Protein AF-A0A2P5DDP7-F1 (afdb_monomer)

Structure (mmCIF, N/CA/C/O backbone):
data_AF-A0A2P5DDP7-F1
#
_entry.id   AF-A0A2P5DDP7-F1
#
loop_
_atom_site.group_PDB
_atom_site.id
_atom_site.type_symbol
_atom_site.label_atom_id
_atom_site.label_alt_id
_atom_site.label_comp_id
_atom_site.label_asym_id
_atom_site.label_entity_id
_atom_site.label_seq_id
_atom_site.pdbx_PDB_ins_code
_atom_site.Cartn_x
_atom_site.Cartn_y
_atom_site.Cartn_z
_atom_site.occupancy
_atom_site.B_iso_or_equiv
_atom_site.auth_seq_id
_atom_site.auth_comp_id
_atom_site.auth_asym_id
_atom_site.auth_atom_id
_atom_site.pdbx_PDB_model_num
ATOM 1 N N . MET A 1 1 ? -21.497 3.983 -20.556 1.00 64.69 1 MET A N 1
ATOM 2 C CA . MET A 1 1 ? -20.144 3.868 -21.139 1.00 64.69 1 MET A CA 1
ATOM 3 C C . MET A 1 1 ? -19.160 4.332 -20.083 1.00 64.69 1 MET A C 1
ATOM 5 O O . MET A 1 1 ? -19.360 5.412 -19.548 1.00 64.69 1 MET A O 1
ATOM 9 N N . LEU A 1 2 ? -18.183 3.502 -19.724 1.00 79.69 2 LEU A N 1
ATOM 10 C CA . LEU A 1 2 ? -17.141 3.850 -18.757 1.00 79.69 2 LEU A CA 1
ATOM 11 C C . LEU A 1 2 ? -15.844 4.064 -19.536 1.00 79.69 2 LEU A C 1
ATOM 13 O O . LEU A 1 2 ? -15.464 3.203 -20.328 1.00 79.69 2 LEU A O 1
ATOM 17 N N . VAL A 1 3 ? -15.215 5.222 -19.352 1.00 87.81 3 VAL A N 1
ATOM 18 C CA . VAL A 1 3 ? -13.921 5.556 -19.952 1.00 87.81 3 VAL A CA 1
ATOM 19 C C . VAL A 1 3 ? -12.900 5.545 -18.824 1.00 87.81 3 VAL A C 1
ATOM 21 O O . VAL A 1 3 ? -13.055 6.279 -17.852 1.00 87.81 3 VAL A O 1
ATOM 24 N N . TYR A 1 4 ? -11.893 4.687 -18.947 1.00 85.69 4 TYR A N 1
ATOM 25 C CA . TYR A 1 4 ? -10.803 4.555 -17.984 1.00 85.69 4 TYR A CA 1
ATOM 26 C C . TYR A 1 4 ? -9.481 4.955 -18.630 1.00 85.69 4 TYR A C 1
ATOM 28 O O . TYR A 1 4 ? -9.315 4.851 -19.847 1.00 85.69 4 TYR A O 1
ATOM 36 N N . GLU A 1 5 ? -8.532 5.380 -17.804 1.00 89.75 5 GLU A N 1
ATOM 37 C CA . GLU A 1 5 ? -7.164 5.632 -18.241 1.00 89.75 5 GLU A CA 1
ATOM 38 C C . GLU A 1 5 ? -6.477 4.330 -18.680 1.00 89.75 5 GLU A C 1
ATOM 40 O O . GLU A 1 5 ? -6.673 3.260 -18.098 1.00 89.75 5 GLU A O 1
ATOM 45 N N . TYR A 1 6 ? -5.657 4.417 -19.729 1.00 89.44 6 TYR A N 1
ATOM 46 C CA . TYR A 1 6 ? -4.944 3.266 -20.275 1.00 89.44 6 TYR A CA 1
ATOM 47 C C . TYR A 1 6 ? -3.695 2.923 -19.446 1.00 89.44 6 TYR A C 1
ATOM 49 O O . TYR A 1 6 ? -2.777 3.732 -19.321 1.00 89.44 6 TYR A O 1
ATOM 57 N N . MET A 1 7 ? -3.613 1.688 -18.939 1.00 87.44 7 MET A N 1
ATOM 58 C CA . MET A 1 7 ? -2.453 1.180 -18.193 1.00 87.44 7 MET A CA 1
ATOM 59 C C . MET A 1 7 ? -1.454 0.473 -19.122 1.00 87.44 7 MET A C 1
ATOM 61 O O . MET A 1 7 ? -1.516 -0.738 -19.341 1.00 87.44 7 MET A O 1
ATOM 65 N N . SER A 1 8 ? -0.494 1.232 -19.653 1.00 83.50 8 SER A N 1
ATOM 66 C CA . SER A 1 8 ? 0.453 0.776 -20.687 1.00 83.50 8 SER A CA 1
ATOM 67 C C . SER A 1 8 ? 1.383 -0.375 -20.282 1.00 83.50 8 SER A C 1
ATOM 69 O O . SER A 1 8 ? 1.876 -1.098 -21.145 1.00 83.50 8 SER A O 1
ATOM 71 N N . LYS A 1 9 ? 1.626 -0.575 -18.981 1.00 81.75 9 LYS A N 1
ATOM 72 C CA . LYS A 1 9 ? 2.479 -1.657 -18.445 1.00 81.75 9 LYS A CA 1
ATOM 73 C C . LYS A 1 9 ? 1.707 -2.924 -18.074 1.00 81.75 9 LYS A C 1
ATOM 75 O O . LYS A 1 9 ? 2.300 -3.881 -17.575 1.00 81.75 9 LYS A O 1
ATOM 80 N N . GLY A 1 10 ? 0.408 -2.948 -18.366 1.00 83.88 10 GLY A N 1
ATOM 81 C CA . GLY A 1 10 ? -0.469 -4.048 -18.007 1.00 83.88 10 GLY A CA 1
ATOM 82 C C . GLY A 1 10 ? -0.654 -4.177 -16.499 1.00 83.88 10 GLY A C 1
ATOM 83 O O . GLY A 1 10 ? -0.333 -3.283 -15.719 1.00 83.88 10 GLY A O 1
ATOM 84 N N . SER A 1 11 ? -1.215 -5.309 -16.105 1.00 82.94 11 SER A N 1
ATOM 85 C CA . SER A 1 11 ? -1.524 -5.629 -14.725 1.00 82.94 11 SER A CA 1
ATOM 86 C C . SER A 1 11 ? -0.316 -6.194 -13.980 1.00 82.94 11 SER A C 1
ATOM 88 O O . SER A 1 11 ? 0.581 -6.805 -14.566 1.00 82.94 11 SER A O 1
ATOM 90 N N . LEU A 1 12 ? -0.306 -5.995 -12.662 1.00 78.19 12 LEU A N 1
ATOM 91 C CA . LEU A 1 12 ? 0.775 -6.440 -11.786 1.00 78.19 12 LEU A CA 1
ATOM 92 C C . LEU A 1 12 ? 0.942 -7.974 -11.783 1.00 78.19 12 LEU A C 1
ATOM 94 O O . LEU A 1 12 ? 2.059 -8.455 -11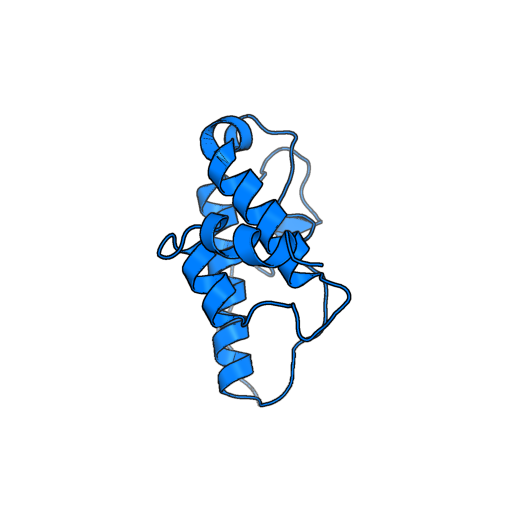.619 1.00 78.19 12 LEU A O 1
ATOM 98 N N . ASP A 1 13 ? -0.122 -8.747 -12.040 1.00 74.62 13 ASP A N 1
ATOM 99 C CA . ASP A 1 13 ? -0.063 -10.217 -12.111 1.00 74.62 13 ASP A CA 1
ATOM 100 C C . ASP A 1 13 ? 0.915 -10.729 -13.179 1.00 74.62 13 ASP A C 1
ATOM 102 O O . ASP A 1 13 ? 1.611 -11.718 -12.951 1.00 74.62 13 ASP A O 1
ATOM 106 N N . LYS A 1 14 ? 1.060 -10.013 -14.302 1.00 73.38 14 LYS A N 1
ATOM 107 C CA . LYS A 1 14 ? 1.998 -10.385 -15.373 1.00 73.38 14 LYS A CA 1
ATOM 108 C C . LYS A 1 14 ? 3.446 -10.346 -14.901 1.00 73.38 14 LYS A C 1
ATOM 110 O O . LYS A 1 14 ? 4.271 -11.134 -15.354 1.00 73.38 14 LYS A O 1
ATOM 115 N N . TRP A 1 15 ? 3.735 -9.434 -13.980 1.00 73.12 15 TRP A N 1
ATOM 116 C CA . TRP A 1 15 ? 5.055 -9.244 -13.396 1.00 73.12 15 TRP A CA 1
ATOM 117 C C . TRP A 1 15 ? 5.283 -10.151 -12.182 1.00 73.12 15 TRP A C 1
ATOM 119 O O . TRP A 1 15 ? 6.417 -10.530 -11.918 1.00 73.12 15 TRP A O 1
ATOM 129 N N . LEU A 1 16 ? 4.215 -10.533 -11.470 1.00 67.12 16 LEU A N 1
ATOM 130 C CA . LEU A 1 16 ? 4.289 -11.416 -10.302 1.00 67.12 16 LEU A CA 1
ATOM 131 C C . LEU A 1 16 ? 4.316 -12.911 -10.659 1.00 67.12 16 LEU A C 1
ATOM 133 O O . LEU A 1 16 ? 5.002 -13.670 -9.984 1.00 67.12 16 LEU A O 1
ATOM 137 N N . PHE A 1 17 ? 3.577 -13.349 -11.684 1.00 67.12 17 PHE A N 1
ATOM 138 C CA . PHE A 1 17 ? 3.331 -14.778 -11.936 1.00 67.12 17 PHE A CA 1
ATOM 139 C C . PHE A 1 17 ? 3.880 -15.303 -13.270 1.00 67.12 17 PHE A C 1
ATOM 141 O O . PHE A 1 17 ? 3.957 -16.516 -13.447 1.00 67.12 17 PHE A O 1
ATOM 148 N N . TYR A 1 18 ? 4.251 -14.424 -14.210 1.00 60.62 18 TYR A N 1
ATOM 149 C CA . TYR A 1 18 ? 4.517 -14.816 -15.603 1.00 60.62 18 TYR A CA 1
ATOM 150 C C . TYR A 1 18 ? 5.946 -14.575 -16.114 1.00 60.62 18 TYR A C 1
ATOM 152 O O . TYR A 1 18 ? 6.222 -14.897 -17.271 1.00 60.62 18 TYR A O 1
ATOM 160 N N . GLN A 1 19 ? 6.882 -14.076 -15.298 1.00 52.81 19 GLN A N 1
ATOM 161 C CA . GLN A 1 19 ? 8.274 -13.912 -15.733 1.00 52.81 19 GLN A CA 1
ATOM 162 C C . GLN A 1 19 ? 9.231 -14.944 -15.135 1.00 52.81 19 GLN A C 1
ATOM 164 O O . GLN A 1 19 ? 9.344 -15.112 -13.924 1.00 52.81 19 GLN A O 1
ATOM 169 N N . ASN A 1 20 ? 9.956 -15.590 -16.056 1.00 49.97 20 ASN A N 1
ATOM 170 C CA . ASN A 1 20 ? 11.253 -16.228 -15.853 1.00 49.97 20 ASN A CA 1
ATOM 171 C C . ASN A 1 20 ? 12.074 -15.462 -14.802 1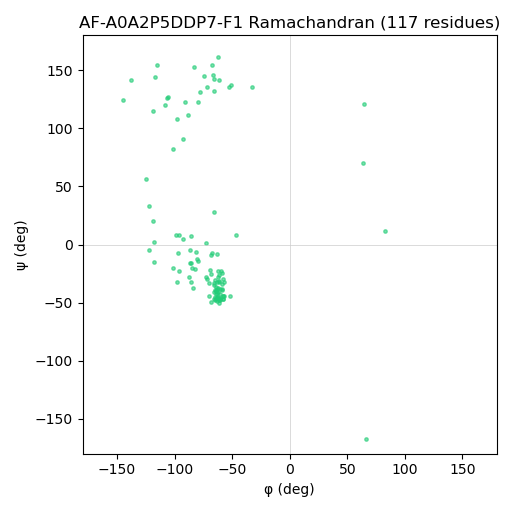.00 49.97 20 ASN A C 1
ATOM 173 O O . ASN A 1 20 ? 12.170 -14.239 -14.881 1.00 49.97 20 ASN A 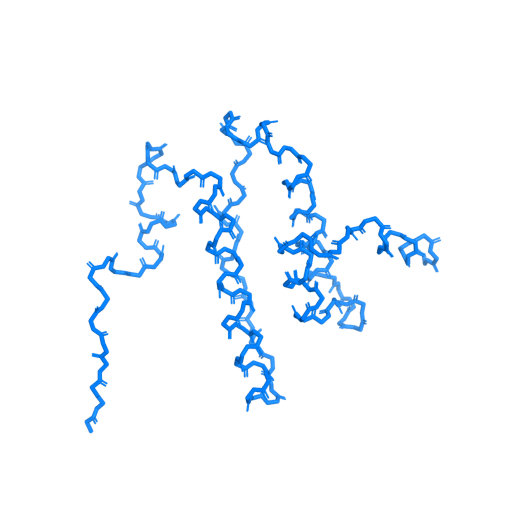O 1
ATOM 177 N N . LEU A 1 21 ? 12.695 -16.208 -13.889 1.00 52.94 21 LEU A N 1
ATOM 178 C CA . LEU A 1 21 ? 13.478 -15.843 -12.692 1.00 52.94 21 LEU A CA 1
ATOM 179 C C . LEU A 1 21 ? 14.560 -14.734 -12.830 1.00 52.94 21 LEU A C 1
ATOM 181 O O . LEU A 1 21 ? 15.329 -14.516 -11.900 1.00 52.94 21 LEU A O 1
ATOM 185 N N . TYR A 1 22 ? 14.653 -14.034 -13.960 1.00 48.09 22 TYR A N 1
ATOM 186 C CA . TYR A 1 22 ? 15.746 -13.134 -14.325 1.00 48.09 22 TYR A CA 1
ATOM 187 C C . TYR A 1 22 ? 15.465 -11.632 -14.136 1.00 48.09 22 TYR A C 1
ATOM 189 O O . TYR A 1 22 ? 16.417 -10.867 -14.018 1.00 48.09 22 TYR A O 1
ATOM 197 N N . VAL A 1 23 ? 14.202 -11.184 -14.063 1.00 58.03 23 VAL A N 1
ATOM 198 C CA . VAL A 1 23 ? 13.861 -9.756 -13.838 1.00 58.03 23 VAL A CA 1
ATOM 199 C C . VAL A 1 23 ? 12.945 -9.608 -12.626 1.00 58.03 23 VAL A C 1
ATOM 201 O O . VAL A 1 23 ? 11.840 -9.082 -12.680 1.00 58.03 23 VAL A O 1
ATOM 204 N N . ALA A 1 24 ? 13.406 -10.118 -11.491 1.00 63.00 24 ALA A N 1
ATOM 205 C CA . ALA A 1 24 ? 12.779 -9.832 -10.213 1.00 63.00 24 ALA A CA 1
ATOM 206 C C . ALA A 1 24 ? 12.942 -8.332 -9.879 1.00 63.00 24 ALA A C 1
ATOM 208 O O . ALA A 1 24 ? 14.053 -7.798 -9.964 1.00 63.00 24 ALA A O 1
ATOM 209 N N . PHE A 1 25 ? 11.853 -7.664 -9.475 1.00 73.62 25 PHE A N 1
ATOM 210 C CA . PHE A 1 25 ? 11.871 -6.272 -8.999 1.00 73.62 25 PHE A CA 1
ATOM 211 C C .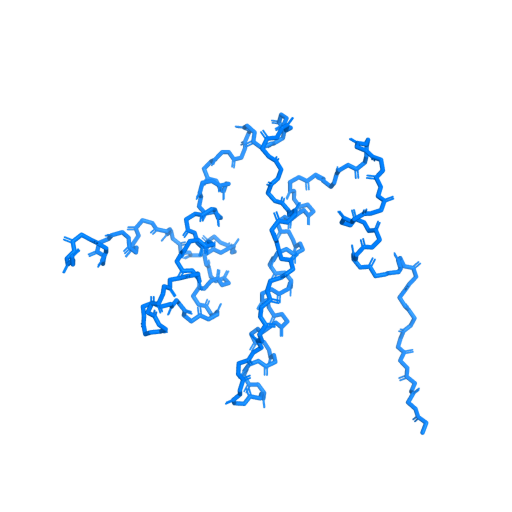 PHE A 1 25 ? 12.935 -6.070 -7.919 1.00 73.62 25 PHE A C 1
ATOM 213 O O . PHE A 1 25 ? 13.051 -6.914 -7.029 1.00 73.62 25 PHE A O 1
ATOM 220 N N . ASP A 1 26 ? 13.685 -4.969 -7.977 1.00 78.56 26 ASP A N 1
ATOM 221 C CA . ASP A 1 26 ? 14.563 -4.560 -6.879 1.00 78.56 26 ASP A CA 1
ATOM 222 C C . ASP A 1 26 ? 13.749 -4.256 -5.609 1.00 78.56 26 ASP A C 1
ATOM 224 O O . ASP A 1 26 ? 12.534 -4.025 -5.662 1.00 78.56 26 ASP A O 1
ATOM 228 N N . TRP A 1 27 ? 14.423 -4.253 -4.459 1.00 81.06 27 TRP A N 1
ATOM 229 C CA . TRP A 1 27 ? 13.798 -4.026 -3.156 1.00 81.06 27 TRP A CA 1
ATOM 230 C C . TRP A 1 27 ? 12.936 -2.758 -3.097 1.00 81.06 27 TRP A C 1
ATOM 232 O O . TRP A 1 27 ? 11.803 -2.809 -2.613 1.00 81.06 27 TRP A O 1
ATOM 242 N N . ASN A 1 28 ? 13.424 -1.635 -3.634 1.00 83.50 28 ASN A N 1
ATOM 243 C CA . ASN A 1 28 ? 12.702 -0.364 -3.564 1.00 83.50 28 ASN A CA 1
ATOM 244 C C . ASN A 1 28 ? 11.408 -0.427 -4.371 1.00 83.50 28 ASN A C 1
ATOM 246 O O . ASN A 1 28 ? 10.363 0.042 -3.911 1.00 83.50 28 ASN A O 1
ATOM 250 N N . THR A 1 29 ? 11.450 -1.057 -5.546 1.00 83.81 29 THR A N 1
ATOM 251 C CA . THR A 1 29 ? 10.250 -1.272 -6.356 1.00 83.81 29 THR A CA 1
ATOM 252 C C . THR A 1 29 ? 9.246 -2.179 -5.640 1.00 83.81 29 THR A C 1
ATOM 254 O O . THR A 1 29 ? 8.059 -1.850 -5.595 1.00 83.81 29 THR A O 1
ATOM 257 N N . ARG A 1 30 ? 9.695 -3.270 -5.002 1.00 80.75 30 ARG A N 1
ATOM 258 C CA . ARG A 1 30 ? 8.817 -4.155 -4.208 1.00 80.75 30 ARG A CA 1
ATOM 259 C C . ARG A 1 30 ? 8.171 -3.417 -3.041 1.00 80.75 30 ARG A C 1
ATOM 261 O O . ARG A 1 30 ? 6.951 -3.455 -2.894 1.00 80.75 30 ARG A O 1
ATOM 268 N N . LYS A 1 31 ? 8.973 -2.702 -2.248 1.00 82.88 31 LYS A N 1
ATOM 269 C CA . LYS A 1 31 ? 8.499 -1.912 -1.107 1.00 82.88 31 LYS A CA 1
ATOM 270 C C . LYS A 1 31 ? 7.466 -0.879 -1.548 1.00 82.88 31 LYS A C 1
ATOM 272 O O . LYS A 1 31 ? 6.410 -0.760 -0.929 1.00 82.88 31 LYS A O 1
ATOM 277 N N . LYS A 1 32 ? 7.725 -0.187 -2.660 1.00 86.31 32 LYS A N 1
ATOM 278 C CA . LYS A 1 32 ? 6.791 0.786 -3.232 1.00 86.31 32 LYS A CA 1
ATOM 279 C C . LYS A 1 32 ? 5.456 0.149 -3.619 1.00 86.31 32 LYS A C 1
ATOM 281 O O . LYS A 1 32 ? 4.418 0.674 -3.236 1.00 86.31 32 LYS A O 1
ATOM 286 N N . ILE A 1 33 ? 5.472 -0.997 -4.304 1.00 86.12 33 ILE A N 1
ATOM 287 C CA . ILE A 1 33 ? 4.246 -1.724 -4.671 1.00 86.12 33 ILE A CA 1
ATOM 288 C C . ILE A 1 33 ? 3.431 -2.079 -3.419 1.00 86.12 33 ILE A C 1
ATOM 290 O O . ILE A 1 33 ? 2.226 -1.836 -3.384 1.00 86.12 33 ILE A O 1
ATOM 294 N N . VAL A 1 34 ? 4.077 -2.614 -2.377 1.00 83.88 34 VAL A N 1
ATOM 295 C CA . VAL A 1 34 ? 3.406 -2.979 -1.117 1.00 83.88 34 VAL A CA 1
ATOM 296 C C . VAL A 1 34 ? 2.770 -1.752 -0.448 1.00 83.88 34 VAL A C 1
ATOM 298 O O . VAL A 1 34 ? 1.605 -1.811 -0.047 1.00 83.88 34 VAL A O 1
ATOM 301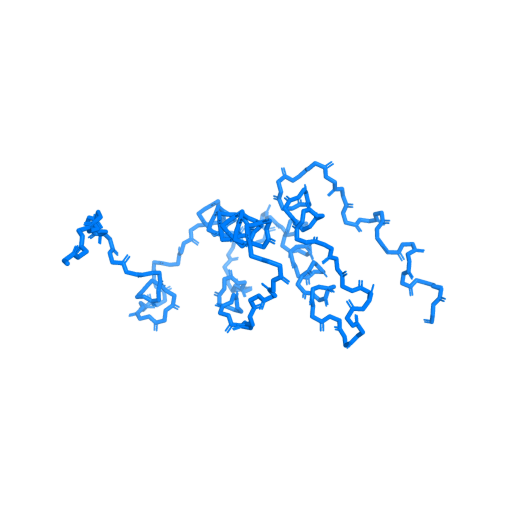 N N . ILE A 1 35 ? 3.497 -0.632 -0.370 1.00 83.62 35 ILE A N 1
ATOM 302 C CA . ILE A 1 35 ? 2.995 0.627 0.204 1.00 83.62 35 ILE A CA 1
ATOM 303 C C . ILE A 1 35 ? 1.810 1.168 -0.603 1.00 83.62 35 ILE A C 1
ATOM 305 O O . ILE A 1 35 ? 0.781 1.514 -0.022 1.00 83.62 35 ILE A O 1
ATOM 309 N N . ASP A 1 36 ? 1.929 1.232 -1.929 1.00 87.50 36 ASP A N 1
ATOM 310 C CA . ASP A 1 36 ? 0.899 1.800 -2.802 1.00 87.50 36 ASP A CA 1
ATOM 311 C C . ASP A 1 36 ? -0.392 0.968 -2.754 1.00 87.50 36 ASP A C 1
ATOM 313 O O . ASP A 1 36 ? -1.491 1.523 -2.666 1.00 87.50 36 ASP A O 1
ATOM 317 N N . VAL A 1 37 ? -0.277 -0.364 -2.700 1.00 86.31 37 VAL A N 1
ATOM 318 C CA . VAL A 1 37 ? -1.427 -1.258 -2.491 1.00 86.31 37 VAL A CA 1
ATOM 319 C C . VAL A 1 37 ? -2.072 -1.013 -1.124 1.00 86.31 37 VAL A C 1
ATOM 321 O O . VAL A 1 37 ? -3.293 -0.872 -1.042 1.00 86.31 37 VAL A O 1
ATOM 324 N N . ALA A 1 38 ? -1.283 -0.903 -0.051 1.00 84.44 38 ALA A N 1
ATOM 325 C CA . ALA A 1 38 ? -1.807 -0.631 1.289 1.00 84.44 38 ALA A CA 1
ATOM 326 C C . ALA A 1 38 ? -2.519 0.734 1.377 1.00 84.44 38 ALA A C 1
ATOM 328 O O . ALA A 1 38 ? -3.565 0.855 2.024 1.00 84.44 38 ALA A O 1
ATOM 329 N N . LYS A 1 39 ? -2.008 1.755 0.678 1.00 82.19 39 LYS A N 1
ATOM 330 C CA . LYS A 1 39 ? -2.656 3.071 0.546 1.00 82.19 39 LYS A CA 1
ATOM 331 C C . LYS A 1 39 ? -3.972 2.986 -0.212 1.00 82.19 39 LYS A C 1
ATOM 333 O O . LYS A 1 39 ? -4.976 3.498 0.280 1.00 82.19 39 LYS A O 1
ATOM 338 N N . GLY A 1 40 ? -3.992 2.304 -1.357 1.00 84.69 40 GLY A N 1
ATOM 339 C CA . GLY A 1 40 ? -5.215 2.072 -2.125 1.00 84.69 40 GLY A CA 1
ATOM 340 C C . GLY A 1 40 ? -6.283 1.360 -1.292 1.00 84.69 40 GLY A C 1
ATOM 341 O O . GLY A 1 40 ? -7.431 1.796 -1.248 1.00 84.69 40 GLY A O 1
ATOM 342 N N . LEU A 1 41 ? -5.891 0.328 -0.539 1.00 81.31 41 LEU A N 1
ATOM 343 C CA . LEU A 1 41 ? -6.781 -0.370 0.391 1.00 81.31 41 LEU A CA 1
ATOM 344 C C . LEU A 1 41 ? -7.265 0.532 1.532 1.00 81.31 41 LEU A C 1
ATOM 346 O O . LEU A 1 41 ? -8.438 0.474 1.887 1.00 81.31 41 LEU A O 1
ATOM 350 N N . THR A 1 42 ? -6.400 1.389 2.084 1.00 79.31 42 THR A N 1
ATOM 351 C CA . THR A 1 42 ? -6.786 2.374 3.110 1.00 79.31 42 THR A CA 1
ATOM 352 C C . THR A 1 42 ? -7.826 3.348 2.576 1.00 79.31 42 THR A C 1
ATOM 354 O O . THR A 1 42 ? -8.835 3.587 3.236 1.00 79.31 42 THR A O 1
ATOM 357 N N . TYR A 1 43 ? -7.600 3.881 1.374 1.00 80.81 43 TYR A N 1
ATOM 358 C CA . TYR A 1 43 ? -8.517 4.799 0.708 1.00 80.81 43 TYR A CA 1
ATOM 359 C C . TYR A 1 43 ? -9.883 4.147 0.469 1.00 80.81 43 TYR A C 1
ATOM 361 O O . TYR A 1 43 ? -10.915 4.711 0.830 1.00 80.81 43 TYR A O 1
ATOM 369 N N . LEU A 1 44 ? -9.892 2.919 -0.059 1.00 78.44 44 LEU A N 1
ATOM 370 C CA . LEU A 1 44 ? -11.124 2.164 -0.281 1.00 78.44 44 LEU A CA 1
ATOM 371 C C . LEU A 1 44 ? -11.841 1.832 1.030 1.00 78.44 44 LEU A C 1
ATOM 373 O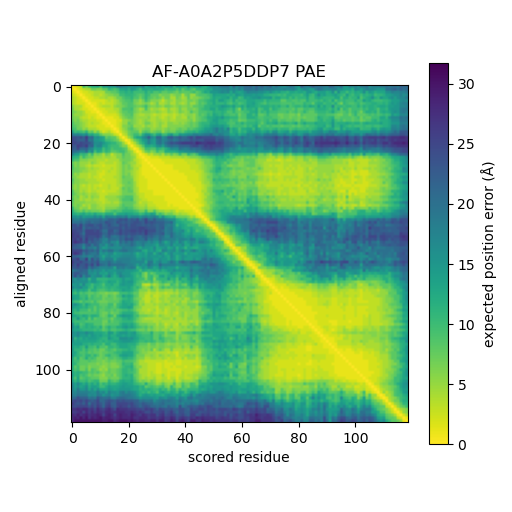 O . LEU A 1 44 ? -13.057 1.946 1.087 1.00 78.44 44 LEU A O 1
ATOM 377 N N . HIS A 1 45 ? -11.118 1.469 2.089 1.00 72.81 45 HIS A N 1
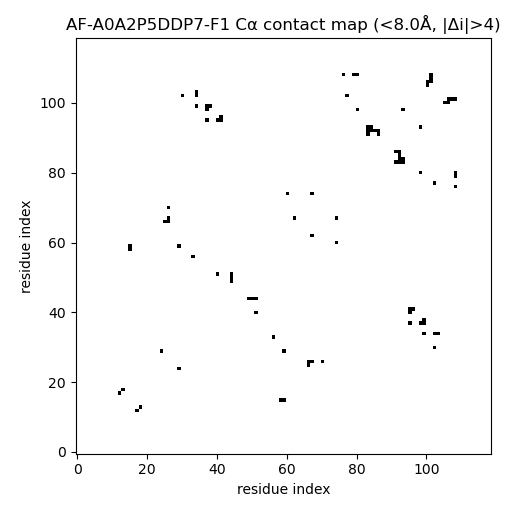ATOM 378 C CA . HIS A 1 45 ? -11.705 1.149 3.392 1.00 72.81 45 HIS A CA 1
ATOM 379 C C . HIS A 1 45 ? -12.246 2.386 4.128 1.00 72.81 45 HIS A C 1
ATOM 381 O O . HIS A 1 45 ? -13.213 2.287 4.878 1.00 72.81 45 HIS A O 1
ATOM 387 N N . ALA A 1 46 ? -11.655 3.562 3.905 1.00 71.75 46 ALA A N 1
ATOM 388 C CA . ALA A 1 46 ? -12.195 4.824 4.405 1.00 71.75 46 ALA A CA 1
ATOM 389 C C . ALA A 1 46 ? -13.485 5.230 3.668 1.00 71.75 46 ALA A C 1
ATOM 391 O O . ALA A 1 46 ? -14.378 5.820 4.274 1.00 71.75 46 ALA A O 1
ATOM 392 N N . ALA A 1 47 ? -13.592 4.903 2.376 1.00 63.41 47 ALA A N 1
ATOM 393 C CA . ALA A 1 47 ? -14.748 5.227 1.540 1.00 63.41 47 ALA A CA 1
ATOM 394 C C . ALA A 1 47 ? -15.881 4.184 1.618 1.00 63.41 47 ALA A C 1
ATOM 396 O O . ALA A 1 47 ? -17.057 4.527 1.507 1.00 63.41 47 ALA A O 1
ATOM 397 N N . ALA A 1 48 ? -15.544 2.911 1.816 1.00 54.75 48 ALA A N 1
ATOM 398 C CA . ALA A 1 48 ? -16.472 1.798 1.923 1.00 54.75 48 ALA A CA 1
ATOM 399 C C . ALA A 1 48 ? -16.315 1.153 3.300 1.00 54.75 48 ALA A C 1
ATOM 401 O O . ALA A 1 48 ? -15.295 0.539 3.594 1.00 54.75 48 ALA A O 1
ATOM 402 N N . GLY A 1 49 ? -17.350 1.228 4.138 1.00 54.97 49 GLY A N 1
ATOM 403 C CA . GLY A 1 49 ? -17.372 0.619 5.476 1.00 54.97 49 GLY A CA 1
ATOM 404 C C . GLY A 1 49 ? -17.336 -0.922 5.506 1.00 54.97 49 GLY A C 1
ATOM 405 O O . GLY A 1 49 ? -17.898 -1.519 6.423 1.00 54.97 49 GLY A O 1
ATOM 406 N N . LYS A 1 50 ? -16.739 -1.594 4.509 1.00 53.19 50 LYS A N 1
ATOM 407 C CA . LYS A 1 50 ? -16.575 -3.053 4.430 1.00 53.19 50 LYS A CA 1
ATOM 408 C C . LYS A 1 50 ? -15.187 -3.454 3.922 1.00 53.19 50 LYS A C 1
ATOM 410 O O . LYS A 1 50 ? -14.621 -2.841 3.024 1.00 53.19 50 LYS A O 1
ATOM 415 N N . LYS A 1 51 ? -14.673 -4.527 4.529 1.00 52.19 51 LYS A N 1
ATOM 416 C CA . LYS A 1 51 ? -13.318 -5.079 4.388 1.00 52.19 51 LYS A CA 1
ATOM 417 C C . LYS A 1 51 ? -13.116 -5.764 3.027 1.00 52.19 51 LYS A C 1
ATOM 419 O O . LYS A 1 51 ? -13.962 -6.551 2.611 1.00 52.19 51 LYS A O 1
ATOM 424 N N . ALA A 1 52 ? -11.979 -5.512 2.379 1.00 50.00 52 ALA A N 1
ATOM 425 C CA . ALA A 1 52 ? -11.532 -6.259 1.203 1.00 50.00 52 ALA A CA 1
ATOM 426 C C . ALA A 1 52 ? -10.926 -7.612 1.625 1.00 50.00 52 ALA A C 1
ATOM 428 O O . ALA A 1 52 ? -10.101 -7.665 2.539 1.00 50.00 52 ALA A O 1
ATOM 429 N N . SER A 1 53 ? -11.350 -8.699 0.978 1.00 47.72 53 SER A N 1
ATOM 430 C CA . SER A 1 53 ? -10.874 -10.061 1.229 1.00 47.72 53 SER A CA 1
ATOM 431 C C . SER A 1 53 ? -9.678 -10.442 0.346 1.00 47.72 53 SER A C 1
ATOM 433 O O . SER A 1 53 ? -9.776 -10.442 -0.875 1.00 47.72 53 SER A O 1
ATOM 435 N N . GLU A 1 54 ? -8.607 -10.817 1.043 1.00 48.59 54 GLU A N 1
ATOM 436 C CA . GLU A 1 54 ? -7.651 -11.913 0.816 1.00 48.59 54 GLU A CA 1
ATOM 437 C C . GLU A 1 54 ? -6.696 -11.999 -0.401 1.00 48.59 54 GLU A C 1
ATOM 439 O O . GLU A 1 54 ? -7.073 -12.192 -1.551 1.00 48.59 54 GLU A O 1
ATOM 444 N N . ASN A 1 55 ? -5.406 -12.045 -0.024 1.00 51.50 55 ASN A N 1
ATOM 445 C CA . ASN A 1 55 ? -4.333 -12.931 -0.503 1.00 51.50 55 ASN A CA 1
ATOM 446 C C . ASN A 1 55 ? -3.874 -12.870 -1.969 1.00 51.50 55 ASN A C 1
ATOM 448 O O . ASN A 1 55 ? -3.954 -13.848 -2.709 1.00 51.50 55 ASN A O 1
ATOM 452 N N . GLN A 1 56 ? -3.201 -11.772 -2.332 1.00 53.47 56 GLN A N 1
ATOM 453 C CA . GLN A 1 56 ? -2.324 -11.716 -3.519 1.00 53.47 56 GLN A CA 1
ATOM 454 C C . GLN A 1 56 ? -0.858 -11.312 -3.210 1.00 53.47 56 GLN A C 1
ATOM 456 O O . GLN A 1 56 ? -0.015 -11.359 -4.097 1.00 53.47 56 GLN A O 1
ATOM 461 N N . LEU A 1 57 ? -0.497 -10.956 -1.963 1.00 56.53 57 LEU A N 1
ATOM 462 C CA . LEU A 1 57 ? 0.834 -10.392 -1.642 1.00 56.53 57 LEU A CA 1
ATOM 463 C C . LEU A 1 57 ? 1.956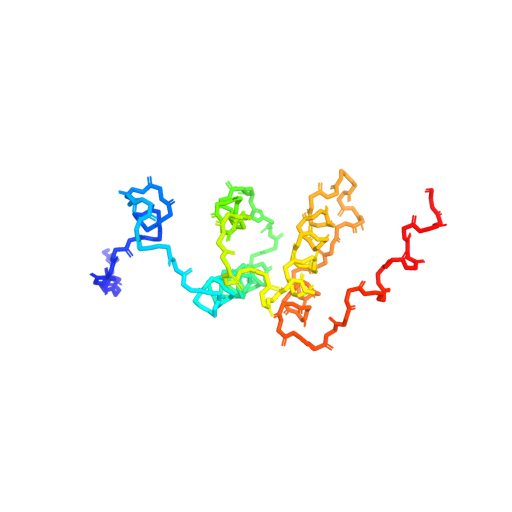 -11.409 -1.344 1.00 56.53 57 LEU A C 1
ATOM 465 O O . LEU A 1 57 ? 3.111 -11.008 -1.197 1.00 56.53 57 LEU A O 1
ATOM 469 N N . ARG A 1 58 ? 1.671 -12.718 -1.285 1.00 49.44 58 ARG A N 1
ATOM 470 C CA . ARG A 1 58 ? 2.645 -13.740 -0.834 1.00 49.44 58 ARG A CA 1
ATOM 471 C C . ARG A 1 58 ? 3.844 -13.950 -1.781 1.00 49.44 58 ARG A C 1
ATOM 473 O O . ARG A 1 58 ? 4.772 -14.658 -1.425 1.00 49.44 58 ARG A O 1
ATOM 480 N N . VAL A 1 59 ? 3.836 -13.335 -2.965 1.00 52.56 59 VAL A N 1
ATOM 481 C CA . VAL A 1 59 ? 4.864 -13.503 -4.015 1.00 52.56 59 VAL A CA 1
ATOM 482 C C . VAL A 1 59 ? 5.934 -12.397 -3.988 1.00 52.56 59 VAL A C 1
ATOM 484 O O . VAL A 1 59 ? 6.949 -12.493 -4.669 1.00 52.56 59 VAL A O 1
ATOM 487 N N . MET A 1 60 ? 5.764 -11.350 -3.171 1.00 54.62 60 MET A N 1
ATOM 488 C CA . MET A 1 60 ? 6.728 -10.238 -3.123 1.00 54.62 60 MET A CA 1
ATOM 489 C C . MET A 1 60 ? 7.918 -10.465 -2.179 1.00 54.62 60 MET A C 1
ATOM 491 O O . MET A 1 60 ? 8.935 -9.788 -2.335 1.00 54.62 60 MET A O 1
ATOM 495 N N . VAL A 1 61 ? 7.841 -11.436 -1.265 1.00 57.44 61 VAL A N 1
ATOM 496 C CA . VAL A 1 61 ? 8.922 -11.786 -0.328 1.00 57.44 61 VAL A CA 1
ATOM 497 C C . VAL A 1 61 ? 9.635 -13.035 -0.850 1.00 57.44 61 VAL A C 1
ATOM 499 O O . VAL A 1 61 ? 9.305 -14.154 -0.473 1.00 57.44 61 VAL A O 1
ATOM 502 N N . ASP A 1 62 ? 10.563 -12.852 -1.788 1.00 57.38 62 ASP A N 1
ATOM 503 C CA . ASP A 1 62 ? 11.404 -13.942 -2.295 1.00 57.38 62 ASP A CA 1
ATOM 504 C C . ASP A 1 62 ? 12.759 -13.925 -1.572 1.00 57.38 62 ASP A C 1
ATOM 506 O O . ASP A 1 62 ? 13.572 -13.030 -1.793 1.00 57.38 62 ASP A O 1
ATOM 510 N N . CYS A 1 63 ? 12.989 -14.903 -0.692 1.00 50.62 63 CYS A N 1
ATOM 511 C CA . CYS A 1 63 ? 14.159 -14.996 0.191 1.00 50.62 63 CYS A CA 1
ATOM 512 C C . CYS A 1 63 ? 15.471 -15.375 -0.524 1.00 50.62 63 CYS A C 1
ATOM 514 O O . CYS A 1 63 ? 16.485 -15.586 0.138 1.00 50.62 63 CYS A O 1
ATOM 516 N N . ARG A 1 64 ? 15.459 -15.552 -1.854 1.00 54.38 64 ARG A N 1
ATOM 517 C CA . ARG A 1 64 ? 16.582 -16.118 -2.625 1.00 54.38 64 ARG A CA 1
ATOM 518 C C . ARG A 1 64 ? 17.494 -15.101 -3.321 1.00 54.38 64 ARG A C 1
ATOM 520 O O . ARG A 1 64 ? 18.355 -15.523 -4.090 1.00 54.38 64 ARG A O 1
ATOM 527 N N . ARG A 1 65 ? 17.349 -13.794 -3.077 1.00 59.19 65 ARG A N 1
ATOM 528 C CA . ARG A 1 65 ? 18.203 -12.767 -3.702 1.00 59.19 65 ARG A CA 1
ATOM 529 C C . ARG A 1 65 ? 19.040 -11.975 -2.695 1.00 59.19 65 ARG A C 1
ATOM 531 O O . ARG A 1 65 ? 18.583 -11.647 -1.606 1.00 59.19 65 ARG A O 1
ATOM 538 N N . GLU A 1 66 ? 20.261 -11.634 -3.114 1.00 57.91 66 GLU A N 1
ATOM 539 C CA . GLU A 1 66 ? 21.241 -10.838 -2.354 1.00 57.91 66 GLU A CA 1
ATOM 540 C C . GLU A 1 66 ? 20.720 -9.440 -1.967 1.00 57.91 66 GLU A C 1
ATOM 542 O O . GLU A 1 66 ? 21.152 -8.877 -0.964 1.00 57.91 66 GLU A O 1
ATOM 547 N N . ASP A 1 67 ? 19.751 -8.886 -2.710 1.00 65.25 67 ASP A N 1
ATOM 548 C CA . ASP A 1 67 ? 19.120 -7.593 -2.404 1.00 65.25 67 ASP A CA 1
ATOM 549 C C . ASP A 1 67 ? 18.323 -7.620 -1.089 1.00 65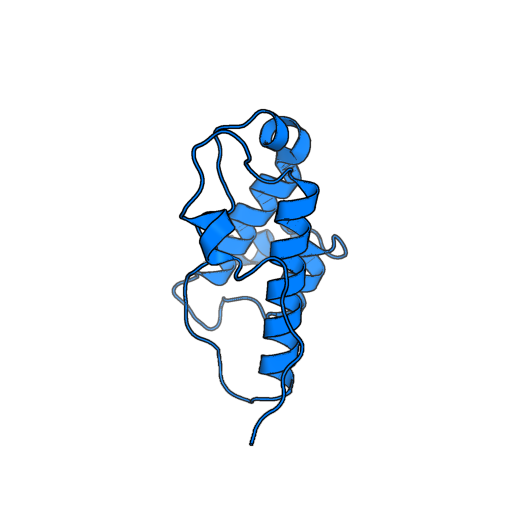.25 67 ASP A C 1
ATOM 551 O O . ASP A 1 67 ? 18.291 -6.617 -0.378 1.00 65.25 67 ASP A O 1
ATOM 555 N N . MET A 1 68 ? 17.757 -8.771 -0.713 1.00 63.00 68 MET A N 1
ATOM 556 C CA . MET A 1 68 ? 17.077 -8.947 0.575 1.00 63.00 68 MET A CA 1
ATOM 557 C C . MET A 1 68 ? 18.064 -9.010 1.750 1.00 63.00 68 MET A C 1
ATOM 559 O O . MET A 1 68 ? 17.722 -8.601 2.857 1.00 63.00 68 MET A O 1
ATOM 563 N N . GLN A 1 69 ? 19.302 -9.459 1.517 1.00 64.31 69 GLN A N 1
ATOM 564 C CA . GLN A 1 69 ? 20.337 -9.551 2.554 1.00 64.31 69 GLN A CA 1
ATOM 565 C C . GLN A 1 69 ? 20.754 -8.163 3.070 1.00 64.31 69 GLN A C 1
ATOM 567 O O . GLN A 1 69 ? 21.005 -7.997 4.261 1.00 64.31 69 GLN A O 1
ATOM 572 N N . ASN A 1 70 ? 20.765 -7.158 2.187 1.00 70.88 70 ASN A N 1
ATOM 573 C CA . ASN A 1 70 ? 21.114 -5.773 2.525 1.00 70.88 70 ASN A CA 1
ATOM 574 C C . ASN A 1 70 ? 19.968 -4.996 3.201 1.00 70.88 70 ASN A C 1
ATOM 576 O O . ASN A 1 70 ? 20.212 -3.940 3.776 1.00 70.88 70 ASN A O 1
ATOM 580 N N . HIS A 1 71 ? 18.737 -5.513 3.146 1.00 77.56 71 HIS A N 1
ATOM 581 C CA . HIS A 1 71 ? 17.538 -4.916 3.751 1.00 77.56 71 HIS A CA 1
ATOM 582 C C . HIS A 1 71 ? 16.868 -5.875 4.743 1.00 77.56 71 HIS A C 1
ATOM 584 O O . HIS A 1 71 ? 15.644 -5.906 4.879 1.00 77.56 71 HIS A O 1
ATOM 590 N N . MET A 1 72 ? 17.680 -6.690 5.421 1.00 70.06 72 MET A N 1
ATOM 591 C CA . MET A 1 72 ? 17.203 -7.782 6.265 1.00 70.06 72 MET A CA 1
ATOM 592 C C . MET A 1 72 ? 16.274 -7.298 7.386 1.00 70.06 72 MET A C 1
ATOM 594 O O . MET A 1 72 ? 15.249 -7.933 7.616 1.00 70.06 72 MET A O 1
ATOM 598 N N . ASP A 1 73 ? 16.561 -6.156 8.017 1.00 77.88 73 ASP A N 1
ATOM 599 C CA . ASP A 1 73 ? 15.720 -5.598 9.087 1.00 77.88 73 ASP A CA 1
ATOM 600 C C . ASP A 1 73 ? 14.324 -5.211 8.573 1.00 77.88 73 ASP A C 1
ATOM 602 O O . ASP A 1 73 ? 13.309 -5.625 9.130 1.00 77.88 73 ASP A O 1
ATOM 606 N N . GLU A 1 74 ? 14.253 -4.511 7.436 1.00 79.12 74 GLU A N 1
ATOM 607 C CA . GLU A 1 74 ? 12.983 -4.136 6.802 1.00 79.12 74 GLU A CA 1
ATOM 608 C C . GLU A 1 74 ? 12.201 -5.361 6.294 1.00 79.12 74 GLU A C 1
ATOM 610 O O . GLU A 1 74 ? 10.967 -5.375 6.299 1.00 79.12 74 GLU A O 1
ATOM 615 N N . ALA A 1 75 ? 12.908 -6.401 5.844 1.00 77.12 75 ALA A N 1
ATOM 616 C CA . ALA A 1 75 ? 12.306 -7.656 5.411 1.00 77.12 75 ALA A CA 1
ATOM 617 C C . ALA A 1 75 ? 11.730 -8.453 6.587 1.00 77.12 75 ALA A C 1
ATOM 619 O O . ALA A 1 75 ? 10.599 -8.936 6.497 1.00 77.12 75 ALA A O 1
ATOM 620 N N . ILE A 1 76 ? 12.463 -8.547 7.701 1.00 77.12 76 ILE A N 1
ATOM 621 C CA . ILE A 1 76 ? 11.982 -9.142 8.955 1.00 77.12 76 ILE A CA 1
ATOM 622 C C . ILE A 1 76 ? 10.726 -8.410 9.425 1.00 77.12 76 ILE A C 1
ATOM 624 O O . ILE A 1 76 ? 9.730 -9.047 9.778 1.00 77.12 76 ILE A O 1
ATOM 628 N N . ASP A 1 77 ? 10.745 -7.085 9.364 1.00 80.19 77 ASP A N 1
ATOM 629 C CA . ASP A 1 77 ? 9.617 -6.249 9.733 1.00 80.19 77 ASP A CA 1
ATOM 630 C C . ASP A 1 77 ? 8.396 -6.486 8.836 1.00 80.19 77 ASP A C 1
ATOM 632 O O . ASP A 1 77 ? 7.289 -6.710 9.331 1.00 80.19 77 ASP A O 1
ATOM 636 N N . MET A 1 78 ? 8.578 -6.555 7.516 1.00 79.69 78 MET A N 1
ATOM 637 C CA . MET A 1 78 ? 7.491 -6.911 6.600 1.00 79.69 78 MET A CA 1
ATOM 638 C C . MET A 1 78 ? 6.918 -8.309 6.866 1.00 79.69 78 MET A C 1
ATOM 640 O O . MET A 1 78 ? 5.699 -8.488 6.797 1.00 79.69 78 MET A O 1
ATOM 644 N N . VAL A 1 79 ? 7.757 -9.292 7.204 1.00 79.88 79 VAL A N 1
ATOM 645 C CA . VAL A 1 79 ? 7.300 -10.646 7.561 1.00 79.88 79 VAL A CA 1
ATOM 646 C C . VAL A 1 79 ? 6.484 -10.623 8.855 1.00 79.88 79 VAL A C 1
ATOM 648 O O . VAL A 1 79 ? 5.382 -11.178 8.894 1.00 79.88 79 VAL A O 1
ATOM 651 N N . ARG A 1 80 ? 6.973 -9.942 9.897 1.00 81.25 80 ARG A N 1
ATOM 652 C CA . ARG A 1 80 ? 6.260 -9.773 11.176 1.00 81.25 80 ARG A CA 1
ATOM 653 C C . ARG A 1 80 ? 4.928 -9.048 10.986 1.00 81.25 80 ARG A C 1
ATOM 655 O O . ARG A 1 80 ? 3.905 -9.482 11.513 1.00 81.25 80 ARG A O 1
ATOM 662 N N . LEU A 1 81 ? 4.911 -7.995 10.173 1.00 83.50 81 LEU A N 1
ATOM 663 C CA . LEU A 1 81 ? 3.698 -7.256 9.834 1.00 83.50 81 LEU A CA 1
ATOM 664 C C . LEU A 1 81 ? 2.686 -8.129 9.083 1.00 83.50 81 LEU A C 1
ATOM 666 O O . LEU A 1 81 ? 1.492 -8.080 9.380 1.00 83.50 81 LEU A O 1
ATOM 670 N N . GLY A 1 82 ? 3.155 -8.952 8.141 1.00 82.25 82 GLY A N 1
ATOM 671 C CA . GLY A 1 82 ? 2.326 -9.919 7.422 1.00 82.25 82 GLY A CA 1
ATOM 672 C C . GLY A 1 82 ? 1.707 -10.969 8.348 1.00 82.25 82 GLY A C 1
ATOM 673 O O . GLY A 1 82 ? 0.520 -11.282 8.213 1.00 82.25 82 GLY A O 1
ATOM 674 N N . MET A 1 83 ? 2.477 -11.454 9.328 1.00 80.88 83 MET A N 1
ATOM 675 C CA . MET A 1 83 ? 1.992 -12.350 10.381 1.00 80.88 83 MET A CA 1
ATOM 676 C C . MET A 1 83 ? 0.896 -11.678 11.219 1.00 80.88 83 MET A C 1
ATOM 678 O O . MET A 1 83 ? -0.180 -12.248 11.374 1.00 80.88 83 MET A O 1
ATOM 682 N N . TRP A 1 84 ? 1.111 -10.434 11.662 1.00 84.94 84 TRP A N 1
ATOM 683 C CA . TRP A 1 84 ? 0.133 -9.675 12.452 1.00 84.94 84 TRP A CA 1
ATOM 684 C C . TRP A 1 84 ? -1.165 -9.375 11.680 1.00 84.94 84 TRP A C 1
ATOM 686 O O . TRP A 1 84 ? -2.267 -9.445 12.225 1.00 84.94 84 TRP A O 1
ATOM 696 N N . CYS A 1 85 ? -1.066 -9.099 10.377 1.00 82.62 85 CYS A N 1
ATOM 697 C CA . CYS A 1 85 ? -2.233 -8.915 9.507 1.00 82.62 85 CYS A CA 1
ATOM 698 C C . CYS A 1 85 ? -3.033 -10.210 9.285 1.00 82.62 85 CYS A C 1
ATOM 700 O O . CYS A 1 85 ? -4.233 -10.151 9.000 1.00 82.62 85 CYS A O 1
ATOM 702 N N . SER A 1 86 ? -2.373 -11.363 9.413 1.00 81.50 86 SER A N 1
ATOM 703 C CA . SER A 1 86 ? -2.951 -12.695 9.206 1.00 81.50 86 SER A CA 1
ATOM 704 C C . SER A 1 86 ? -3.404 -13.364 10.507 1.00 81.50 86 SER A C 1
ATOM 706 O O . SER A 1 86 ? -3.781 -14.533 10.473 1.00 81.50 86 SER A O 1
ATOM 708 N N . ASP A 1 87 ? -3.384 -12.641 11.634 1.00 80.88 87 ASP A N 1
ATOM 709 C CA . ASP A 1 87 ? -3.779 -13.161 12.947 1.00 80.88 87 ASP A CA 1
ATOM 710 C C . ASP A 1 87 ? -5.178 -13.801 12.887 1.00 80.88 87 ASP A C 1
ATOM 712 O O . ASP A 1 87 ? -6.105 -13.269 12.262 1.00 80.88 87 ASP A O 1
ATOM 716 N N . GLY A 1 88 ? -5.336 -14.969 13.508 1.00 76.06 88 GLY A N 1
ATOM 717 C CA . GLY A 1 88 ? -6.614 -15.678 13.554 1.00 76.06 88 GLY A CA 1
ATOM 718 C C . GLY A 1 88 ? -7.709 -14.868 14.253 1.00 76.06 88 GLY A C 1
ATOM 719 O O . GLY A 1 88 ? -8.872 -14.945 13.854 1.00 76.06 88 GLY A O 1
ATOM 720 N N . ASP A 1 89 ? -7.344 -14.038 15.232 1.00 78.44 89 ASP A N 1
ATOM 721 C CA . ASP A 1 89 ? -8.261 -13.127 15.908 1.00 78.44 89 ASP A CA 1
ATOM 722 C C . ASP A 1 89 ? -8.346 -11.788 15.162 1.00 78.44 89 ASP A C 1
ATOM 724 O O . ASP A 1 89 ? -7.426 -10.966 15.148 1.00 78.44 89 ASP A O 1
ATOM 728 N N . TYR A 1 90 ? -9.509 -11.525 14.568 1.00 79.56 90 TYR A N 1
ATOM 729 C CA . TYR A 1 90 ? -9.780 -10.291 13.832 1.00 79.56 90 TYR A CA 1
ATOM 730 C C . TYR A 1 90 ? -9.645 -9.015 14.671 1.00 79.56 90 TYR A C 1
ATOM 732 O O . TYR A 1 90 ? -9.450 -7.949 14.086 1.00 79.56 90 TYR A O 1
ATOM 740 N N . ASN A 1 91 ? -9.765 -9.102 15.999 1.00 80.44 91 ASN A N 1
ATOM 741 C CA . ASN A 1 91 ? -9.621 -7.953 16.898 1.00 80.44 91 ASN A CA 1
ATOM 742 C C . ASN A 1 91 ? -8.157 -7.637 17.207 1.00 80.44 91 ASN A C 1
ATOM 744 O O . ASN A 1 91 ? -7.839 -6.516 17.600 1.00 80.44 91 ASN A O 1
ATOM 748 N N . ARG A 1 92 ? -7.268 -8.619 17.025 1.00 81.00 92 ARG A N 1
ATOM 749 C CA . ARG A 1 92 ? -5.824 -8.453 17.205 1.00 81.00 92 ARG A CA 1
ATOM 750 C C . ARG A 1 92 ? -5.149 -7.911 15.958 1.00 81.00 92 ARG A C 1
ATOM 752 O O . ARG A 1 92 ? -4.070 -7.338 16.071 1.00 81.00 92 ARG A O 1
ATOM 759 N N . ARG A 1 93 ? -5.790 -8.033 14.792 1.00 84.19 93 ARG A N 1
ATOM 760 C CA . ARG A 1 93 ? -5.276 -7.507 13.523 1.00 84.19 93 ARG A CA 1
ATOM 761 C C . ARG A 1 93 ? -5.116 -5.981 13.569 1.00 84.19 93 ARG A C 1
ATOM 763 O O . ARG A 1 93 ? -5.985 -5.280 14.092 1.00 84.19 93 ARG A O 1
ATOM 770 N N . PRO A 1 94 ? -4.052 -5.439 12.962 1.00 86.31 94 PRO A N 1
ATOM 771 C CA . PRO A 1 94 ? -3.849 -4.003 12.890 1.00 86.31 94 PRO A CA 1
ATOM 772 C C . PRO A 1 94 ? -4.888 -3.314 12.012 1.00 86.31 94 PRO A C 1
ATOM 774 O O . PRO A 1 94 ? -5.406 -3.871 11.040 1.00 86.31 94 PRO A O 1
ATOM 777 N N . SER A 1 95 ? -5.117 -2.032 12.297 1.00 85.06 95 SER A N 1
ATOM 778 C CA . SER A 1 95 ? -5.774 -1.162 11.327 1.00 85.06 95 SER A CA 1
ATOM 779 C C . SER A 1 95 ? -4.863 -0.963 10.114 1.00 85.06 95 SER A C 1
ATOM 781 O O . SER A 1 95 ? -3.644 -0.855 10.256 1.00 85.06 95 SER A O 1
ATOM 783 N N . ILE A 1 96 ? -5.446 -0.831 8.922 1.00 86.19 96 ILE A N 1
ATOM 784 C CA . ILE A 1 96 ? -4.677 -0.562 7.700 1.00 86.19 96 ILE A CA 1
ATOM 785 C C . ILE A 1 96 ? -3.835 0.727 7.811 1.00 86.19 96 ILE A C 1
ATOM 787 O O . ILE A 1 96 ? -2.714 0.774 7.316 1.00 86.19 96 ILE A O 1
ATOM 791 N N . SER A 1 97 ? -4.305 1.737 8.556 1.00 84.12 97 SER A N 1
ATOM 792 C CA . SER A 1 97 ? -3.536 2.961 8.826 1.00 84.12 97 SER A CA 1
ATOM 793 C C . SER A 1 97 ? -2.257 2.680 9.621 1.00 84.12 97 SER A C 1
ATOM 795 O O . SER A 1 97 ? -1.213 3.265 9.341 1.00 84.12 97 SER A O 1
ATOM 797 N N . THR A 1 98 ? -2.317 1.759 10.586 1.00 87.00 98 THR A N 1
ATOM 798 C CA . THR A 1 98 ? -1.144 1.308 11.345 1.00 87.00 98 THR A CA 1
ATOM 799 C C . THR A 1 98 ? -0.155 0.588 10.430 1.00 87.00 98 THR A C 1
ATOM 801 O O . THR A 1 98 ? 1.031 0.895 10.464 1.00 87.00 98 THR A O 1
ATOM 804 N N . VAL A 1 99 ? -0.648 -0.307 9.566 1.00 87.25 99 VAL A N 1
ATOM 805 C CA . VAL A 1 99 ? 0.173 -1.042 8.587 1.00 87.25 99 VAL A CA 1
ATOM 806 C C . VAL A 1 99 ? 0.923 -0.077 7.665 1.00 87.25 99 VAL A C 1
ATOM 808 O O . VAL A 1 99 ? 2.131 -0.211 7.498 1.00 87.25 99 VAL A O 1
ATOM 811 N N . VAL A 1 100 ? 0.241 0.936 7.116 1.00 87.06 100 VAL A N 1
ATOM 812 C CA . VAL A 1 100 ? 0.871 1.942 6.241 1.00 87.06 100 VAL A CA 1
ATOM 813 C C . VAL A 1 100 ? 1.953 2.732 6.980 1.00 87.06 100 VAL A C 1
ATOM 815 O O . VAL A 1 100 ? 3.052 2.872 6.453 1.00 87.06 100 VAL A O 1
ATOM 818 N N . LYS A 1 101 ? 1.689 3.191 8.213 1.00 86.12 101 LYS A N 1
ATOM 819 C CA . LYS A 1 101 ? 2.675 3.944 9.015 1.00 86.12 101 LYS A CA 1
ATOM 820 C C . LYS A 1 101 ? 3.960 3.156 9.263 1.00 86.12 101 LYS A C 1
ATOM 822 O O . LYS A 1 101 ? 5.038 3.743 9.240 1.00 86.12 101 LYS A O 1
ATOM 827 N N . ILE A 1 102 ? 3.838 1.849 9.487 1.00 87.31 102 ILE A N 1
ATOM 828 C CA . ILE A 1 102 ? 4.980 0.948 9.666 1.00 87.31 102 ILE A CA 1
ATOM 829 C C . ILE A 1 102 ? 5.749 0.798 8.350 1.00 87.31 102 ILE A C 1
ATOM 831 O O . ILE A 1 102 ? 6.956 1.010 8.325 1.00 87.31 102 ILE A O 1
ATOM 835 N N . LEU A 1 103 ? 5.061 0.505 7.240 1.00 86.81 103 LEU A N 1
ATOM 836 C CA . LEU A 1 103 ? 5.702 0.330 5.928 1.00 86.81 103 LEU A CA 1
ATOM 837 C C . LEU A 1 103 ? 6.425 1.594 5.433 1.00 86.81 103 LEU A C 1
ATOM 839 O O . LEU A 1 103 ? 7.435 1.509 4.733 1.00 86.81 103 LEU A O 1
ATOM 843 N N . GLU A 1 104 ? 5.909 2.767 5.792 1.00 87.38 104 GLU A N 1
ATOM 844 C CA . GLU A 1 104 ? 6.513 4.063 5.487 1.00 87.38 104 GLU A CA 1
ATOM 845 C C . GLU A 1 104 ? 7.647 4.460 6.457 1.00 87.38 104 GLU A C 1
ATOM 847 O O . GLU A 1 104 ? 8.325 5.455 6.211 1.00 87.38 104 GLU A O 1
ATOM 852 N N . GLY A 1 105 ? 7.883 3.698 7.532 1.00 85.31 105 GLY A N 1
ATOM 853 C CA . GLY A 1 105 ? 8.965 3.942 8.493 1.00 85.31 105 GLY A CA 1
ATOM 854 C C . GLY A 1 105 ? 8.657 4.977 9.583 1.00 85.31 105 GLY A C 1
ATOM 855 O O . GLY A 1 105 ? 9.559 5.383 10.308 1.00 85.31 105 GLY A O 1
ATOM 856 N N . TRP A 1 106 ? 7.398 5.401 9.741 1.00 83.06 106 TRP A N 1
ATOM 857 C CA . TRP A 1 106 ? 6.991 6.345 10.798 1.00 83.06 106 TRP A CA 1
ATOM 858 C C . TRP A 1 106 ? 6.783 5.673 12.159 1.00 83.06 106 TRP A C 1
ATOM 860 O O . TRP A 1 106 ? 6.601 6.361 13.163 1.00 83.06 106 TRP A O 1
ATOM 870 N N . MET A 1 107 ? 6.731 4.338 12.198 1.00 79.62 107 MET A N 1
ATOM 871 C CA . MET A 1 107 ? 6.465 3.560 13.405 1.00 79.62 107 MET A CA 1
ATOM 872 C C . MET A 1 107 ? 7.274 2.254 13.393 1.00 79.62 107 MET A C 1
ATOM 874 O O . MET A 1 107 ? 7.111 1.475 12.454 1.00 79.62 107 MET A O 1
ATOM 878 N N . PRO A 1 108 ? 8.096 1.978 14.420 1.00 77.81 108 PRO A N 1
ATOM 879 C CA . PRO A 1 108 ? 8.816 0.713 14.528 1.00 77.81 108 PRO A CA 1
ATOM 880 C C . PRO A 1 108 ? 7.880 -0.432 14.941 1.00 77.81 108 PRO A C 1
ATOM 882 O O . PRO A 1 108 ? 6.970 -0.246 15.756 1.00 77.81 108 PRO A O 1
ATOM 885 N N . LEU A 1 109 ? 8.131 -1.635 14.413 1.00 71.62 109 LEU A N 1
ATOM 886 C CA . LEU A 1 109 ? 7.345 -2.836 14.727 1.00 71.62 109 LEU A CA 1
ATOM 887 C C . LEU A 1 109 ? 7.541 -3.350 16.156 1.00 71.62 109 LEU A C 1
ATOM 889 O O . LEU A 1 109 ? 6.667 -4.018 16.704 1.00 71.62 109 LEU A O 1
ATOM 893 N N . GLU A 1 110 ? 8.651 -2.992 16.793 1.00 65.31 110 GLU A N 1
ATOM 894 C CA . GLU A 1 110 ? 8.983 -3.395 18.164 1.00 65.31 110 GLU A CA 1
ATOM 895 C C . GLU A 1 110 ? 7.973 -2.892 19.205 1.00 65.31 110 GLU A C 1
ATOM 897 O O . GLU A 1 110 ? 7.753 -3.543 20.224 1.00 65.31 110 GLU A O 1
ATOM 902 N N . LEU A 1 111 ? 7.272 -1.787 18.925 1.00 60.97 111 LEU A N 1
ATOM 903 C CA . LEU A 1 111 ? 6.218 -1.264 19.802 1.00 60.97 111 LEU A CA 1
ATOM 904 C C . LEU A 1 111 ? 4.973 -2.168 19.857 1.00 60.97 111 LEU A C 1
ATOM 906 O O . LEU A 1 111 ? 4.079 -1.935 20.675 1.00 60.97 111 LEU A O 1
ATOM 910 N N . ILE A 1 112 ? 4.897 -3.190 18.998 1.00 61.38 112 ILE A N 1
ATOM 911 C CA . ILE A 1 112 ? 3.783 -4.143 18.930 1.00 61.38 112 ILE A CA 1
ATOM 912 C C . ILE A 1 112 ? 4.095 -5.437 19.687 1.00 61.38 112 ILE A C 1
ATOM 914 O O . ILE A 1 112 ? 3.174 -5.988 20.288 1.00 61.38 112 ILE A O 1
ATOM 918 N N . ASN A 1 113 ? 5.360 -5.880 19.746 1.00 53.41 113 ASN A N 1
ATOM 919 C CA . ASN A 1 113 ? 5.762 -7.103 20.467 1.00 53.41 113 ASN A CA 1
ATOM 920 C C . ASN A 1 113 ? 5.383 -7.067 21.962 1.00 53.41 113 ASN A C 1
ATOM 922 O O . ASN A 1 113 ? 4.998 -8.084 22.526 1.00 53.41 113 ASN A O 1
ATOM 926 N N . ASN A 1 114 ? 5.328 -5.880 22.578 1.00 49.78 114 ASN A N 1
ATOM 927 C CA . ASN A 1 114 ? 4.832 -5.715 23.952 1.00 49.78 114 ASN A CA 1
ATOM 928 C C . ASN A 1 114 ? 3.340 -6.085 24.142 1.00 49.78 114 ASN A C 1
ATOM 930 O O . ASN A 1 114 ? 2.858 -6.101 25.273 1.00 49.78 114 ASN A O 1
ATOM 934 N N . ARG A 1 115 ? 2.579 -6.351 23.066 1.00 51.06 115 ARG A N 1
ATOM 935 C CA . ARG A 1 115 ? 1.206 -6.890 23.141 1.00 51.06 115 ARG A CA 1
ATOM 936 C C . ARG A 1 115 ? 1.132 -8.407 22.991 1.00 51.06 115 ARG A C 1
ATOM 938 O O . ARG A 1 115 ? 0.132 -8.977 23.417 1.00 51.06 115 ARG A O 1
ATOM 945 N N . THR A 1 116 ? 2.122 -9.048 22.372 1.00 49.81 116 THR A N 1
ATOM 946 C CA . THR A 1 116 ? 2.117 -10.501 22.130 1.00 49.81 116 THR A CA 1
ATOM 947 C C . THR A 1 116 ? 2.672 -11.304 23.305 1.00 49.81 116 THR A C 1
ATOM 949 O O . THR A 1 116 ? 2.372 -12.486 23.402 1.00 49.81 116 THR A O 1
ATOM 952 N N . ASP A 1 117 ? 3.378 -10.663 24.241 1.00 37.88 117 ASP A N 1
ATOM 953 C CA . ASP A 1 117 ? 3.928 -11.305 25.449 1.00 37.88 117 ASP A CA 1
ATOM 954 C C . ASP A 1 117 ? 2.930 -11.382 26.631 1.00 37.88 117 ASP A C 1
ATOM 956 O O . ASP A 1 117 ? 3.295 -11.771 27.739 1.00 37.88 117 ASP A O 1
ATOM 960 N N . LEU A 1 118 ? 1.659 -11.008 26.420 1.00 41.62 118 LEU A N 1
ATOM 961 C CA . LEU A 1 118 ? 0.587 -11.029 27.434 1.00 41.62 118 LEU A CA 1
ATOM 962 C C . LEU A 1 118 ? -0.590 -11.964 27.085 1.00 41.62 118 LEU A C 1
ATOM 964 O O . LEU A 1 118 ? -1.680 -11.805 27.640 1.00 41.62 118 LEU A O 1
ATOM 968 N N . SER A 1 119 ? -0.405 -12.945 26.195 1.00 37.19 119 SER A N 1
ATOM 969 C CA . SER A 1 119 ? -1.397 -14.017 25.993 1.00 37.19 119 SER A CA 1
ATOM 970 C C . SER A 1 119 ? -0.780 -15.394 25.886 1.00 37.19 119 SER A C 1
ATOM 972 O O . SER A 1 119 ? 0.065 -15.545 24.979 1.00 37.19 119 SER A O 1
#

pLDDT: mean 71.98, std 13.97, range [37.19, 89.75]

Secondary structure (DSSP, 8-state):
-------TT--HHHHHHSS-TT-PPPHHHHHHHHHHHHHHHHHHHHHSSSPPP---GGGS--TTSHHHHTTHHHHHHHHHHHHHHT-SSTTTSPPHHHHHHHHTTSS-THHHHHHHTT-

Radius of gyration: 16.19 Å; Cα contacts (8 Å, |Δi|>4): 48; chains: 1; bounding box: 41×23×49 Å

Organism: Trema orientale (NCBI:txid63057)

Solvent-accessible surface area (backbone atoms only — not comparable to full-atom values): 7774 Å² total; per-residue (Å²): 138,88,88,76,87,84,66,90,82,62,60,69,60,57,72,74,76,66,61,71,96,82,76,72,74,54,65,68,58,46,54,47,53,55,48,53,52,44,48,52,50,40,54,47,42,74,75,35,96,61,86,85,84,82,91,80,68,82,75,74,76,63,91,86,48,75,68,50,67,80,40,44,69,62,49,52,46,52,52,52,50,53,51,42,64,62,42,89,51,74,85,73,28,68,55,58,68,57,53,45,37,37,75,73,66,78,39,72,69,70,79,51,55,79,64,62,80,76,114

InterPro domains:
  IPR000719 Protein kinase domain [PS50011] (1-119)
  IPR011009 Protein kinase-like domain superfamily [SSF56112] (1-45)
  IPR051343 G-type lectin S-receptor-like kinases and EP1-like glycoproteins [PTHR47976] (1-46)

Foldseek 3Di:
DDDDDDDPVDDCCCVQPPDDPPDQDAPVVLLVVVLVVLVVQLVVCVVDVDHDDDDDSPRSLDPPDPSCVVVVQLSVQVVVLVCLCVDPDPVSRDDSVVSNCCSVPVDPPVVSVVVVVPD

Mean predicted aligned error: 10.79 Å

Sequence (119 aa):
MLVYEYMSKGSLDKWLFYQNLYVAFDWNTRKKIVIDVAKGLTYLHAAAGKKASENQLRVMVDCRREDMQNHMDEAIDMVRLGMWCSDGDYNRRPSISTVVKILEGWMPLELINNRTDLS